Protein AF-A0AB74TWY4-F1 (afdb_monomer_lite)

Secondary structure (DSSP, 8-state):
-----EETTEE-SEEEETTEEEEEPPPEEEEEEEEEEEE-SS-EEETT--S--SEEEETTEEEEGGGEEEETTEEEE--HHHHHHHHHHH-PPTT-EEEEEEEEEE----

Structure (mmCIF, N/CA/C/O backbone):
data_AF-A0AB74TWY4-F1
#
_entry.id   AF-A0AB74TWY4-F1
#
loop_
_atom_site.group_PDB
_atom_site.id
_atom_site.type_symbol
_atom_site.label_atom_id
_atom_site.label_alt_id
_atom_site.label_comp_id
_atom_site.label_asym_id
_atom_site.label_entity_id
_atom_site.label_seq_id
_atom_site.pdbx_PDB_ins_code
_atom_site.Cartn_x
_atom_site.Cartn_y
_atom_site.Cartn_z
_atom_site.occupancy
_atom_site.B_iso_or_equiv
_atom_site.auth_seq_id
_atom_site.auth_comp_id
_atom_site.auth_asym_id
_atom_site.auth_atom_id
_atom_site.pdbx_PDB_model_num
ATOM 1 N N . MET A 1 1 ? -7.803 12.446 -28.154 1.00 32.75 1 MET A N 1
ATOM 2 C CA . MET A 1 1 ? -7.281 13.807 -27.899 1.00 32.75 1 MET A CA 1
ATOM 3 C C . MET A 1 1 ? -7.575 14.123 -26.437 1.00 32.75 1 MET A C 1
ATOM 5 O O . MET A 1 1 ? -8.730 14.353 -26.113 1.00 32.75 1 MET A O 1
ATOM 9 N N . PHE A 1 2 ? -6.591 14.004 -25.541 1.00 41.06 2 PHE A N 1
ATOM 10 C CA . PHE A 1 2 ? -6.788 14.269 -24.109 1.00 41.06 2 PHE A CA 1
ATOM 11 C C . PHE A 1 2 ? -6.431 15.727 -23.814 1.00 41.06 2 PHE A C 1
ATOM 13 O O . PHE A 1 2 ? -5.404 16.219 -24.276 1.00 41.06 2 PHE A O 1
ATOM 20 N N . LYS A 1 3 ? -7.314 16.435 -23.104 1.00 46.47 3 LYS A N 1
ATOM 21 C CA . LYS A 1 3 ? -7.140 17.847 -22.760 1.00 46.47 3 LYS A CA 1
ATOM 22 C C . LYS A 1 3 ? -6.382 17.914 -21.434 1.00 46.47 3 LYS A C 1
ATOM 24 O O . LYS A 1 3 ? -6.934 17.537 -20.405 1.00 46.47 3 LYS A O 1
ATOM 29 N N . LEU A 1 4 ? -5.123 18.348 -21.474 1.00 49.72 4 LEU A N 1
ATOM 30 C CA . LEU A 1 4 ? -4.342 18.670 -20.279 1.00 49.72 4 LEU A CA 1
ATOM 31 C C . LEU A 1 4 ? -5.062 19.816 -19.549 1.00 49.72 4 LEU A C 1
ATOM 33 O O . LEU A 1 4 ? -5.255 20.887 -20.128 1.00 49.72 4 LEU A O 1
ATOM 37 N N . ILE A 1 5 ? -5.528 19.578 -18.322 1.00 58.94 5 ILE A N 1
ATOM 38 C CA . ILE A 1 5 ? -6.105 20.626 -17.473 1.00 58.94 5 ILE A CA 1
ATOM 39 C C . ILE A 1 5 ? -5.009 21.059 -16.505 1.00 58.94 5 ILE A C 1
ATOM 41 O O . ILE A 1 5 ? -4.720 20.377 -15.523 1.00 58.94 5 ILE A O 1
ATOM 45 N N . GLU A 1 6 ? -4.375 22.185 -16.814 1.00 51.41 6 GLU A N 1
ATOM 46 C CA . GLU A 1 6 ? -3.383 22.815 -15.948 1.00 51.41 6 GLU A CA 1
ATOM 47 C C . GLU A 1 6 ? -4.064 23.816 -15.007 1.00 51.41 6 GLU A C 1
ATOM 49 O O . GLU A 1 6 ? -4.913 24.605 -15.423 1.00 51.41 6 GLU A O 1
ATOM 54 N N . SER A 1 7 ? -3.659 23.820 -13.738 1.00 49.72 7 SER A N 1
ATOM 55 C CA . SER A 1 7 ? -3.957 24.902 -12.796 1.00 49.72 7 SER A CA 1
ATOM 56 C C . SER A 1 7 ? -2.651 25.339 -12.147 1.00 49.72 7 SER A C 1
ATOM 58 O O . SER A 1 7 ? -1.913 24.510 -11.618 1.00 49.72 7 SER A O 1
ATOM 60 N N . ASN A 1 8 ? -2.315 26.629 -12.226 1.00 55.50 8 ASN A N 1
ATOM 61 C CA . ASN A 1 8 ? -1.067 27.185 -11.683 1.00 55.50 8 ASN A CA 1
ATOM 62 C C . ASN A 1 8 ? 0.210 26.430 -12.122 1.00 55.50 8 ASN A C 1
ATOM 64 O O . ASN A 1 8 ? 1.106 26.199 -11.310 1.00 55.50 8 ASN A O 1
ATOM 68 N N . ARG A 1 9 ? 0.296 26.038 -13.406 1.00 53.16 9 ARG A N 1
ATOM 69 C CA . ARG A 1 9 ? 1.410 25.253 -13.990 1.00 53.16 9 ARG A CA 1
ATOM 70 C C . ARG A 1 9 ? 1.646 23.891 -13.321 1.00 53.16 9 ARG A C 1
ATOM 72 O O . ARG A 1 9 ? 2.751 23.357 -13.372 1.00 53.16 9 ARG A O 1
ATOM 79 N N . ARG A 1 10 ? 0.625 23.341 -12.665 1.00 52.59 10 ARG A N 1
ATOM 80 C CA . ARG A 1 10 ? 0.633 21.978 -12.136 1.00 52.59 10 ARG A CA 1
ATOM 81 C C . ARG A 1 10 ? -0.448 21.167 -12.826 1.00 52.59 10 ARG A C 1
ATOM 83 O O . ARG A 1 10 ? -1.563 21.648 -13.041 1.00 52.59 10 ARG A O 1
ATOM 90 N N . GLU A 1 11 ? -0.091 19.936 -13.161 1.00 56.66 11 GLU A N 1
ATOM 91 C CA . GLU A 1 11 ? -1.044 18.936 -13.612 1.00 56.66 11 GLU A CA 1
ATOM 92 C C . GLU A 1 11 ? -2.034 18.656 -12.474 1.00 56.66 11 GLU A C 1
ATOM 94 O O . GLU A 1 11 ? -1.647 18.475 -11.316 1.00 56.66 11 GLU A O 1
ATOM 99 N N . VAL A 1 12 ? -3.327 18.703 -12.783 1.00 60.41 12 VAL A N 1
ATOM 100 C CA . VAL A 1 12 ? -4.390 18.527 -11.793 1.00 60.41 12 VAL A CA 1
ATOM 101 C C . VAL A 1 12 ? -4.822 17.066 -11.825 1.00 60.41 12 VAL A C 1
ATOM 103 O O . VAL A 1 12 ? -5.284 16.615 -12.858 1.00 60.41 12 VAL A O 1
ATOM 106 N N . ALA A 1 13 ? -4.723 16.318 -10.719 1.00 62.78 13 ALA A N 1
ATOM 107 C CA . ALA A 1 13 ? -5.165 14.911 -10.677 1.00 62.78 13 ALA A CA 1
ATOM 108 C C . ALA A 1 13 ? -6.694 14.736 -10.641 1.00 62.78 13 ALA A C 1
ATOM 110 O O . ALA A 1 13 ? -7.221 13.694 -11.041 1.00 62.78 13 ALA A O 1
ATOM 111 N N . ARG A 1 14 ? -7.424 15.716 -10.092 1.00 68.88 14 ARG A N 1
ATOM 112 C CA . ARG A 1 14 ? -8.880 15.666 -9.873 1.00 68.88 14 ARG A CA 1
ATOM 113 C C . ARG A 1 14 ? -9.479 17.059 -10.022 1.00 68.88 14 ARG A C 1
ATOM 115 O O . ARG A 1 14 ?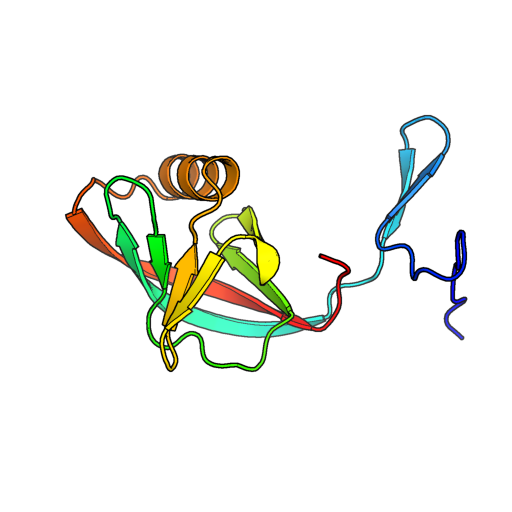 -8.982 18.000 -9.411 1.00 68.88 14 ARG A O 1
ATOM 122 N N . VAL A 1 15 ? -10.573 17.172 -10.769 1.00 68.56 15 VAL A N 1
ATOM 123 C CA . VAL A 1 15 ? -11.332 18.417 -10.931 1.00 68.56 15 VAL A CA 1
ATOM 124 C C . VAL A 1 15 ? -12.721 18.232 -10.333 1.00 68.56 15 VAL A C 1
ATOM 126 O O . VAL A 1 15 ? -13.466 17.323 -10.711 1.00 68.56 15 VAL A O 1
ATOM 129 N N . TRP A 1 16 ? -13.060 19.120 -9.404 1.00 72.81 16 TRP A N 1
ATOM 130 C CA . TRP A 1 16 ? -14.346 19.164 -8.720 1.00 72.81 16 TRP A CA 1
ATOM 131 C C . TRP A 1 16 ? -15.144 20.381 -9.192 1.00 72.81 16 TRP A C 1
ATOM 133 O O . TRP A 1 16 ? -14.575 21.446 -9.419 1.00 72.81 16 TRP A O 1
ATOM 143 N N . ASN A 1 17 ? -16.458 20.227 -9.320 1.00 74.06 17 ASN A N 1
ATOM 144 C CA . ASN A 1 17 ? -17.402 21.307 -9.588 1.00 74.06 17 ASN A CA 1
ATOM 145 C C . ASN A 1 17 ? -18.618 21.118 -8.680 1.00 74.06 17 ASN A C 1
ATOM 147 O O . ASN A 1 17 ? -19.286 20.092 -8.790 1.00 74.06 17 ASN A O 1
ATOM 151 N N . ASN A 1 18 ? -18.882 22.077 -7.786 1.00 78.75 18 ASN A N 1
ATOM 152 C CA . ASN A 1 18 ? -19.979 22.014 -6.812 1.00 78.75 18 ASN A CA 1
ATOM 153 C C . ASN A 1 18 ? -20.040 20.649 -6.102 1.00 78.75 18 ASN A C 1
ATOM 155 O O . ASN A 1 18 ? -21.037 19.940 -6.191 1.00 78.75 18 ASN A O 1
ATOM 159 N N . GLU A 1 19 ? -18.917 20.243 -5.495 1.00 74.81 19 GLU A N 1
ATOM 160 C CA . GLU A 1 19 ? -18.738 18.960 -4.785 1.00 74.81 19 GLU A CA 1
ATOM 161 C C . GLU A 1 19 ? -18.845 17.691 -5.653 1.00 74.81 19 GLU A C 1
ATOM 163 O O . GLU A 1 19 ? -18.574 16.584 -5.187 1.00 74.81 19 GLU A O 1
ATOM 168 N N . ARG A 1 20 ? -19.135 17.823 -6.950 1.00 65.06 20 ARG A N 1
ATOM 169 C CA . ARG A 1 20 ? -19.142 16.716 -7.903 1.00 65.06 20 ARG A CA 1
ATOM 170 C C . ARG A 1 20 ? -17.775 16.567 -8.561 1.00 65.06 20 ARG A C 1
ATOM 172 O O . ARG A 1 20 ? -17.254 17.506 -9.160 1.00 65.06 20 ARG A O 1
ATOM 179 N N . LEU A 1 21 ? -17.209 15.363 -8.509 1.00 71.62 21 LEU A N 1
ATOM 180 C CA . LEU A 1 21 ? -16.027 15.013 -9.296 1.00 71.62 21 LEU A CA 1
ATOM 181 C C . LEU A 1 21 ? -16.424 14.956 -10.778 1.00 71.62 21 LEU A C 1
ATOM 183 O O . LEU A 1 21 ? -17.202 14.090 -11.175 1.00 71.62 21 LEU A O 1
ATOM 187 N N . ILE A 1 22 ? -15.913 15.886 -11.584 1.00 77.69 22 ILE A N 1
ATOM 188 C CA . ILE A 1 22 ? -16.246 15.989 -13.016 1.00 77.69 22 ILE A CA 1
ATOM 189 C C . ILE A 1 22 ? -15.140 15.463 -13.922 1.00 77.69 22 ILE A C 1
ATOM 191 O O . ILE A 1 22 ? -15.386 15.161 -15.086 1.00 77.69 22 ILE A O 1
ATOM 195 N N . TRP A 1 23 ? -13.927 15.340 -13.392 1.00 66.75 23 TRP A N 1
ATOM 196 C CA . TRP A 1 23 ? -12.815 14.742 -14.104 1.00 66.75 23 TRP A CA 1
ATOM 197 C C . TRP A 1 23 ? -11.780 14.220 -13.109 1.00 66.75 23 TRP A C 1
ATOM 199 O O . TRP A 1 23 ? -11.530 14.823 -12.062 1.00 66.75 23 TRP A O 1
ATOM 209 N N . ARG A 1 24 ? -11.168 13.089 -13.441 1.00 67.56 24 ARG A N 1
ATOM 210 C CA . ARG A 1 24 ? -10.038 12.508 -12.722 1.00 67.56 24 ARG A CA 1
ATOM 211 C C . ARG A 1 24 ? -9.054 12.020 -13.771 1.00 67.56 24 ARG A C 1
ATOM 213 O O . ARG A 1 24 ? -9.480 11.443 -14.768 1.00 67.56 24 ARG A O 1
ATOM 220 N N . GLN A 1 25 ? -7.769 12.222 -13.520 1.00 68.38 25 GLN A N 1
ATOM 221 C CA . GLN A 1 25 ? -6.734 11.592 -14.321 1.00 68.38 25 GLN A CA 1
ATOM 222 C C . GLN A 1 25 ? -6.916 10.074 -14.251 1.00 68.38 25 GLN A C 1
ATOM 224 O O . GLN A 1 25 ? -6.947 9.495 -13.162 1.00 68.38 25 GLN A O 1
ATOM 229 N N . GLU A 1 26 ? -7.090 9.438 -15.405 1.00 70.31 26 GLU A N 1
ATOM 230 C CA . GLU A 1 26 ? -7.203 7.986 -15.461 1.00 70.31 26 GLU A CA 1
ATOM 231 C C . GLU A 1 26 ? -5.892 7.362 -14.979 1.00 70.31 26 GLU A C 1
ATOM 233 O O . GLU A 1 26 ? -4.808 7.731 -15.430 1.00 70.31 26 GLU A O 1
ATOM 238 N N . LYS A 1 27 ? -6.004 6.436 -14.023 1.00 84.44 27 LYS A N 1
ATOM 239 C CA . LYS A 1 27 ? -4.889 5.596 -13.594 1.00 84.44 27 LYS A CA 1
ATOM 240 C C . LYS A 1 27 ? -4.896 4.333 -14.445 1.00 84.44 27 LYS A C 1
ATOM 242 O O . LYS A 1 27 ? -5.914 3.645 -14.529 1.00 84.44 27 LYS A O 1
ATOM 247 N N . GLU A 1 28 ? -3.773 4.022 -15.070 1.00 87.69 28 GLU A N 1
ATOM 248 C CA . GLU A 1 28 ? -3.638 2.834 -15.911 1.00 87.69 28 GLU A CA 1
ATOM 249 C C . GLU A 1 28 ? -3.159 1.667 -15.046 1.00 87.69 28 GLU A C 1
ATOM 251 O O . GLU A 1 28 ? -2.115 1.768 -14.404 1.00 87.69 28 GLU A O 1
ATOM 256 N N . LEU A 1 29 ? -3.909 0.562 -14.995 1.00 91.69 29 LEU A N 1
ATOM 257 C CA . LEU A 1 29 ? -3.469 -0.633 -14.272 1.00 91.69 29 LEU A CA 1
ATOM 258 C C . LEU A 1 29 ? -2.283 -1.260 -15.014 1.00 91.69 29 LEU A C 1
ATOM 260 O O . LEU A 1 29 ? -2.455 -1.822 -16.089 1.00 91.69 29 LEU A O 1
ATOM 264 N N . ILE A 1 30 ? -1.102 -1.214 -14.403 1.00 93.75 30 ILE A N 1
ATOM 265 C CA . ILE A 1 30 ? 0.111 -1.848 -14.930 1.00 93.75 30 ILE A CA 1
ATOM 266 C C . ILE A 1 30 ? 0.063 -3.346 -14.642 1.00 93.75 30 ILE A C 1
ATOM 268 O O . ILE A 1 30 ? 0.311 -4.177 -15.512 1.00 93.75 30 ILE A O 1
ATOM 272 N N . ARG A 1 31 ? -0.212 -3.700 -13.381 1.00 93.88 31 ARG A N 1
ATOM 273 C CA . ARG A 1 31 ? -0.113 -5.079 -12.898 1.00 93.88 31 ARG A CA 1
ATOM 274 C C . ARG A 1 31 ? -0.956 -5.293 -11.649 1.00 93.88 31 ARG A C 1
ATOM 276 O O . ARG A 1 31 ? -1.131 -4.384 -10.844 1.00 93.88 31 ARG A O 1
ATOM 283 N N . SER A 1 32 ? -1.431 -6.519 -11.468 1.00 96.19 32 SER A N 1
ATOM 284 C CA . SER A 1 32 ? -1.990 -7.010 -10.209 1.00 96.19 32 SER A CA 1
ATOM 285 C C . SER A 1 32 ? -1.223 -8.259 -9.795 1.00 96.19 32 SER A C 1
ATOM 287 O O . SER A 1 32 ? -1.066 -9.173 -10.603 1.00 96.19 32 SER A O 1
ATOM 289 N N . GLU A 1 33 ? -0.731 -8.310 -8.562 1.00 96.00 33 GLU A N 1
ATOM 290 C CA . GLU A 1 33 ? 0.033 -9.456 -8.060 1.00 96.00 33 GLU A CA 1
ATOM 291 C C . GLU A 1 33 ? -0.150 -9.659 -6.551 1.00 96.00 33 GLU A C 1
ATOM 293 O O . GLU A 1 33 ? -0.464 -8.716 -5.825 1.00 96.00 33 GLU A O 1
ATOM 298 N N . ARG A 1 34 ? 0.027 -10.898 -6.071 1.00 97.25 34 ARG A N 1
ATOM 299 C CA . ARG A 1 34 ? 0.059 -11.187 -4.629 1.00 97.25 34 ARG A CA 1
ATOM 300 C C . ARG A 1 34 ? 1.437 -10.856 -4.080 1.00 97.25 34 ARG A C 1
ATOM 302 O O . ARG A 1 34 ? 2.397 -11.538 -4.427 1.00 97.25 34 ARG A O 1
ATOM 309 N N . LEU A 1 35 ? 1.510 -9.870 -3.192 1.00 97.19 35 LEU A N 1
ATOM 310 C CA . LEU A 1 35 ? 2.734 -9.502 -2.482 1.00 97.19 35 LEU A CA 1
ATOM 311 C C . LEU A 1 35 ? 2.594 -9.780 -0.995 1.0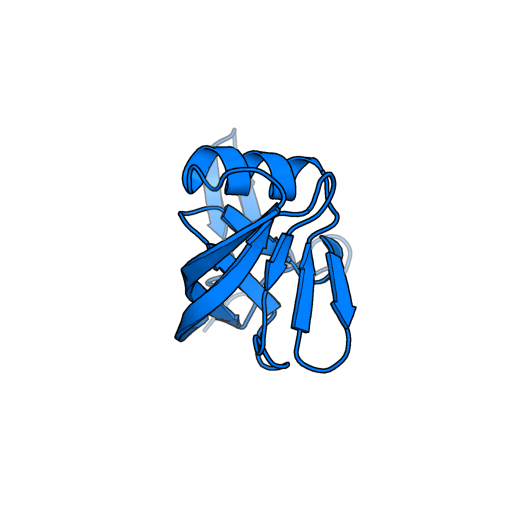0 97.19 35 LEU A C 1
ATOM 313 O O . LEU A 1 35 ? 1.494 -9.753 -0.444 1.00 97.19 35 LEU A O 1
ATOM 317 N N . GLU A 1 36 ? 3.725 -10.040 -0.355 1.00 97.44 36 GLU A N 1
ATOM 318 C CA . GLU A 1 36 ? 3.803 -10.175 1.090 1.00 97.44 36 GLU A CA 1
ATOM 319 C C . GLU A 1 36 ? 3.793 -8.791 1.742 1.00 97.44 36 GLU A C 1
ATOM 321 O O . GLU A 1 36 ? 4.533 -7.888 1.344 1.00 97.44 36 GLU A O 1
ATOM 326 N N . LEU A 1 37 ? 2.930 -8.626 2.739 1.00 97.25 37 LEU A N 1
ATOM 327 C CA . LEU A 1 37 ? 2.844 -7.436 3.570 1.00 97.25 37 LEU A CA 1
ATOM 328 C C . LEU A 1 37 ? 3.206 -7.813 5.000 1.00 97.25 37 LEU A C 1
ATOM 330 O O . LEU A 1 37 ? 2.678 -8.793 5.525 1.00 97.25 37 LEU A O 1
ATOM 334 N N . PHE A 1 38 ? 4.031 -6.998 5.651 1.00 96.75 38 PHE A N 1
ATOM 335 C CA . PHE A 1 38 ? 4.301 -7.083 7.083 1.00 96.75 38 PHE A CA 1
ATOM 336 C C . PHE A 1 38 ? 3.686 -5.899 7.820 1.00 96.75 38 PHE A C 1
ATOM 338 O O . PHE A 1 38 ? 3.969 -4.741 7.508 1.00 96.75 38 PHE A O 1
ATOM 345 N N . ASN A 1 39 ? 2.835 -6.197 8.802 1.00 94.81 39 ASN A N 1
ATOM 346 C CA . ASN A 1 39 ? 2.233 -5.192 9.669 1.00 94.81 39 ASN A CA 1
ATOM 347 C C . ASN A 1 39 ? 3.158 -4.874 10.844 1.00 94.81 39 ASN A C 1
ATOM 349 O O . ASN A 1 39 ? 3.243 -5.638 11.805 1.00 94.81 39 ASN A O 1
ATOM 353 N N . GLU A 1 40 ? 3.802 -3.717 10.794 1.00 92.25 40 GLU A N 1
ATOM 354 C CA . GLU A 1 40 ? 4.569 -3.159 11.904 1.00 92.25 40 GLU A CA 1
ATOM 355 C C . GLU A 1 40 ? 3.680 -2.254 12.768 1.00 92.25 40 GLU A C 1
ATOM 357 O O . GLU A 1 40 ? 2.549 -1.919 12.419 1.00 92.25 40 GLU A O 1
ATOM 362 N N . VAL A 1 41 ? 4.182 -1.776 13.910 1.00 89.00 41 VAL A N 1
ATOM 363 C CA . VAL A 1 41 ? 3.390 -0.905 14.802 1.00 89.00 41 VAL A CA 1
ATOM 364 C C . VAL A 1 41 ? 2.870 0.335 14.071 1.00 89.00 41 VAL A C 1
ATOM 366 O O . VAL A 1 41 ? 1.681 0.642 14.145 1.00 89.00 41 VAL A O 1
ATOM 369 N N . ARG A 1 42 ? 3.748 1.028 13.337 1.00 93.06 42 ARG A N 1
ATOM 370 C CA . ARG A 1 42 ? 3.474 2.346 12.733 1.00 93.06 42 ARG A CA 1
ATOM 371 C C . ARG A 1 42 ? 3.565 2.358 11.207 1.00 93.06 42 ARG A C 1
ATOM 373 O O . ARG A 1 42 ? 3.453 3.419 10.603 1.00 93.06 42 ARG A O 1
ATOM 380 N N . SER A 1 43 ? 3.761 1.196 10.603 1.00 96.00 43 SER A N 1
ATOM 381 C CA . SER A 1 43 ? 4.084 1.047 9.187 1.00 96.00 43 SER A CA 1
ATOM 382 C C . SER A 1 43 ? 3.523 -0.258 8.647 1.00 96.00 43 SER A C 1
ATOM 384 O O . SER A 1 43 ? 3.205 -1.183 9.397 1.00 96.00 43 SER A O 1
ATOM 386 N N . ILE A 1 44 ? 3.408 -0.328 7.326 1.00 96.75 44 ILE A N 1
ATOM 387 C CA . ILE A 1 44 ? 3.226 -1.587 6.608 1.00 96.75 44 ILE A CA 1
ATOM 388 C C . ILE A 1 44 ? 4.306 -1.669 5.549 1.00 9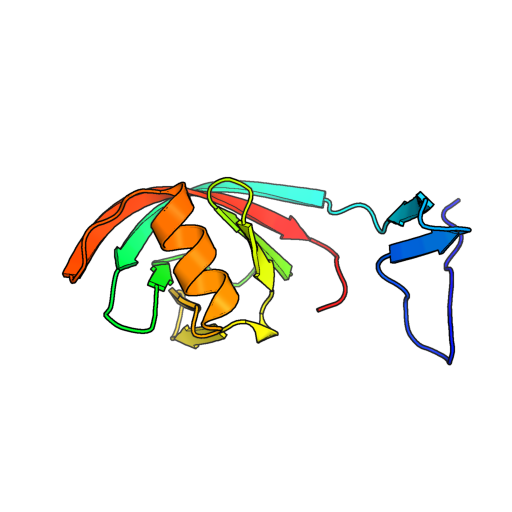6.75 44 ILE A C 1
ATOM 390 O O . ILE A 1 44 ? 4.405 -0.785 4.700 1.00 96.75 44 ILE A O 1
ATOM 394 N N . THR A 1 45 ? 5.092 -2.736 5.588 1.00 97.44 45 THR A N 1
ATOM 395 C CA . THR A 1 45 ? 6.118 -2.996 4.580 1.00 97.44 45 THR A CA 1
ATOM 396 C C . THR A 1 45 ? 5.561 -3.946 3.528 1.00 97.44 45 THR A C 1
ATOM 398 O O . THR A 1 45 ? 5.041 -5.006 3.866 1.00 97.44 45 THR A O 1
ATOM 401 N N . ILE A 1 46 ? 5.639 -3.545 2.259 1.00 97.44 46 ILE A N 1
ATOM 402 C CA . ILE A 1 46 ? 5.228 -4.319 1.085 1.00 97.44 46 ILE A CA 1
ATOM 403 C C . ILE A 1 46 ? 6.497 -4.845 0.416 1.00 97.44 46 ILE A C 1
ATOM 405 O O . ILE A 1 46 ? 7.299 -4.056 -0.098 1.00 97.44 46 ILE A O 1
ATOM 409 N N . PHE A 1 47 ? 6.679 -6.163 0.416 1.00 97.88 47 PHE A N 1
ATOM 410 C CA . PHE A 1 47 ? 7.881 -6.794 -0.122 1.00 97.88 47 PHE A CA 1
ATOM 411 C C . PHE A 1 47 ? 7.824 -6.959 -1.637 1.00 97.88 47 PHE A C 1
ATOM 413 O O . PHE A 1 47 ? 6.779 -7.273 -2.209 1.00 97.88 47 PHE A O 1
ATOM 420 N N . ASN A 1 48 ? 8.980 -6.793 -2.281 1.00 96.62 48 ASN A N 1
ATOM 421 C CA . ASN A 1 48 ? 9.200 -7.004 -3.711 1.00 96.62 48 ASN A CA 1
ATOM 422 C C . ASN A 1 48 ? 8.235 -6.230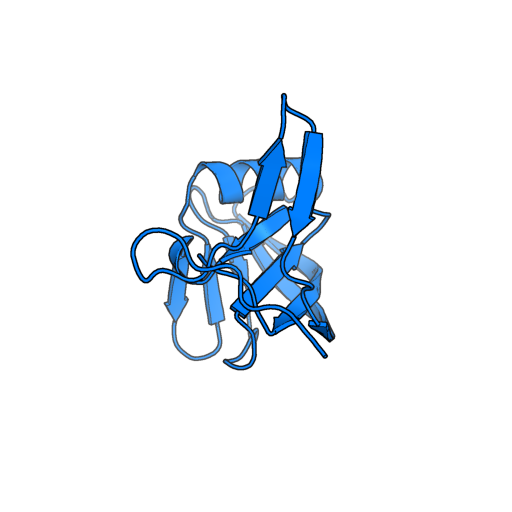 -4.625 1.00 96.62 48 ASN A C 1
ATOM 424 O O . ASN A 1 48 ? 7.956 -6.645 -5.751 1.00 96.62 48 ASN A O 1
ATOM 428 N N . VAL A 1 49 ? 7.757 -5.068 -4.177 1.00 95.44 49 VAL A N 1
ATOM 429 C CA . VAL A 1 49 ? 6.848 -4.224 -4.961 1.00 95.44 49 VAL A CA 1
ATOM 430 C C . VAL A 1 49 ? 7.526 -3.588 -6.178 1.00 95.44 49 VAL A C 1
ATOM 432 O O . VAL A 1 49 ? 6.845 -3.162 -7.104 1.00 95.44 49 VAL A O 1
ATOM 435 N N . GLY A 1 50 ? 8.856 -3.557 -6.237 1.00 94.38 50 GLY A N 1
ATOM 436 C CA . GLY A 1 50 ? 9.587 -3.035 -7.390 1.00 94.38 50 GLY A CA 1
ATOM 437 C C . GLY A 1 50 ? 9.446 -1.518 -7.556 1.00 94.38 50 GLY A C 1
ATOM 438 O O . GLY A 1 50 ? 9.133 -0.790 -6.611 1.00 94.38 50 GLY A O 1
ATOM 439 N N . TYR A 1 51 ? 9.728 -1.031 -8.766 1.00 91.25 51 TYR A N 1
ATOM 440 C CA . TYR A 1 51 ? 9.886 0.405 -9.059 1.00 91.25 51 TYR A CA 1
ATOM 441 C C . TYR A 1 51 ? 8.840 0.956 -10.037 1.00 91.25 51 TYR A C 1
ATOM 443 O O . TYR A 1 51 ? 8.693 2.171 -10.171 1.00 91.25 51 TYR A O 1
ATOM 451 N N . ASP A 1 52 ? 8.148 0.063 -10.736 1.00 90.62 52 ASP A N 1
ATOM 452 C CA . ASP A 1 52 ? 7.275 0.306 -11.877 1.00 90.62 52 ASP A CA 1
ATOM 453 C C . ASP A 1 52 ? 5.832 0.590 -11.445 1.00 90.62 52 ASP A C 1
ATOM 455 O O . ASP A 1 52 ? 4.901 -0.135 -11.780 1.00 90.62 52 ASP A O 1
ATOM 459 N N . TRP A 1 53 ? 5.651 1.648 -10.661 1.00 93.06 53 TRP A N 1
ATOM 460 C CA . TRP A 1 53 ? 4.340 2.104 -10.203 1.00 93.06 53 TRP A CA 1
ATOM 461 C C . TRP A 1 53 ? 4.407 3.560 -9.745 1.00 93.06 53 TRP A C 1
ATOM 463 O O . TRP A 1 53 ? 5.452 4.014 -9.276 1.00 93.06 53 TRP A O 1
ATOM 473 N N . ASP A 1 54 ? 3.288 4.271 -9.843 1.00 91.19 54 ASP A N 1
ATOM 474 C CA . ASP A 1 54 ? 3.088 5.606 -9.260 1.00 91.19 54 ASP A CA 1
ATOM 475 C C . ASP A 1 54 ? 2.087 5.556 -8.101 1.00 91.19 54 ASP A C 1
ATOM 477 O O . ASP A 1 54 ? 2.278 6.224 -7.082 1.00 91.19 54 ASP A O 1
ATOM 481 N N . ILE A 1 55 ? 1.088 4.674 -8.222 1.00 94.25 55 ILE A N 1
ATOM 482 C CA . ILE A 1 55 ? 0.094 4.372 -7.191 1.00 94.25 55 ILE A CA 1
ATOM 483 C C . ILE A 1 55 ? 0.059 2.861 -6.942 1.00 94.25 55 ILE A C 1
ATOM 485 O O . ILE A 1 55 ? 0.031 2.066 -7.886 1.00 94.25 55 ILE A O 1
ATOM 489 N N . LEU A 1 56 ? -0.002 2.472 -5.671 1.00 95.62 56 LEU A N 1
ATOM 490 C CA . LEU A 1 56 ? -0.398 1.131 -5.240 1.00 95.62 56 LEU A CA 1
ATOM 491 C C . LEU A 1 56 ? -1.823 1.163 -4.695 1.00 95.62 56 LEU A C 1
ATOM 493 O O . LEU A 1 56 ? -2.223 2.137 -4.067 1.00 95.62 56 LEU A O 1
ATOM 497 N N . GLU A 1 57 ? -2.579 0.091 -4.887 1.00 95.38 57 GLU A N 1
ATOM 498 C CA . GLU A 1 57 ? -3.887 -0.104 -4.263 1.00 95.38 57 GLU A CA 1
ATOM 499 C C . GLU A 1 57 ? -3.917 -1.449 -3.539 1.00 95.38 57 GLU A C 1
ATOM 501 O O . GLU A 1 57 ? -3.579 -2.485 -4.123 1.00 95.38 57 GLU A O 1
ATOM 506 N N . ILE A 1 58 ? -4.315 -1.415 -2.266 1.00 95.81 58 ILE A N 1
ATOM 507 C CA . ILE A 1 58 ? -4.503 -2.589 -1.405 1.00 95.81 58 ILE A CA 1
ATOM 508 C C . ILE A 1 58 ? -5.875 -2.455 -0.747 1.00 95.81 58 ILE A C 1
ATOM 510 O O . ILE A 1 58 ? -6.070 -1.527 0.036 1.00 95.81 58 ILE A O 1
ATOM 514 N N . ASN A 1 59 ? -6.813 -3.358 -1.059 1.00 91.88 59 ASN A N 1
ATOM 515 C CA . ASN A 1 59 ? -8.204 -3.309 -0.575 1.00 91.88 59 ASN A CA 1
ATOM 516 C C . ASN A 1 59 ? -8.785 -1.880 -0.617 1.00 91.88 59 ASN A C 1
ATOM 518 O O . ASN A 1 59 ? -9.122 -1.306 0.417 1.00 91.88 59 ASN A O 1
ATOM 522 N N . ASP A 1 60 ? -8.803 -1.287 -1.816 1.00 89.62 60 ASP A N 1
ATOM 523 C CA . ASP A 1 60 ? -9.301 0.069 -2.110 1.00 89.62 60 ASP A CA 1
ATOM 524 C C . ASP A 1 60 ? -8.537 1.235 -1.451 1.00 89.62 60 ASP A C 1
ATOM 526 O O . ASP A 1 60 ? -8.892 2.404 -1.626 1.00 89.62 60 ASP A O 1
ATOM 530 N N . VAL A 1 61 ? -7.436 0.961 -0.746 1.00 94.88 61 VAL A N 1
ATOM 531 C CA . VAL A 1 61 ? -6.551 2.000 -0.214 1.00 94.88 61 VAL A CA 1
ATOM 532 C C . VAL A 1 61 ? -5.475 2.339 -1.237 1.00 94.88 61 VAL A C 1
ATOM 534 O O . VAL A 1 61 ? -4.541 1.570 -1.449 1.00 94.88 61 VAL A O 1
ATOM 537 N N . GLU A 1 62 ? -5.587 3.521 -1.844 1.00 94.25 62 GLU A N 1
ATOM 538 C CA . GLU A 1 62 ? -4.547 4.081 -2.716 1.00 94.25 62 GLU A CA 1
ATOM 539 C C . GLU A 1 62 ? -3.358 4.598 -1.898 1.00 94.25 62 GLU A C 1
ATOM 541 O O . GLU A 1 62 ? -3.546 5.336 -0.929 1.00 94.25 62 GLU A O 1
ATOM 546 N N . ILE A 1 63 ? -2.142 4.269 -2.318 1.00 95.31 63 ILE A N 1
ATOM 547 C CA . ILE A 1 63 ? -0.876 4.637 -1.683 1.00 95.31 63 ILE A CA 1
ATOM 548 C C . ILE A 1 63 ? 0.018 5.250 -2.756 1.00 95.31 63 ILE A C 1
ATOM 550 O O . ILE A 1 63 ? 0.292 4.624 -3.781 1.00 95.31 63 ILE A O 1
ATOM 554 N N . TYR A 1 64 ? 0.491 6.462 -2.504 1.00 94.00 64 TYR A N 1
ATOM 555 C CA . TYR A 1 64 ? 1.397 7.186 -3.388 1.00 94.00 64 TYR A CA 1
ATOM 556 C C . TYR A 1 64 ? 2.833 7.044 -2.879 1.00 94.00 64 TYR A C 1
ATOM 558 O O . TYR A 1 64 ? 3.069 6.752 -1.706 1.00 94.00 64 TYR A O 1
ATOM 566 N N . LYS A 1 65 ? 3.829 7.305 -3.732 1.00 92.25 65 LYS A N 1
ATOM 567 C CA . LYS A 1 65 ? 5.245 7.265 -3.308 1.00 92.25 65 LYS A CA 1
ATOM 568 C C . LYS A 1 65 ? 5.546 8.171 -2.109 1.00 92.25 65 LYS A C 1
ATOM 570 O O . LYS A 1 65 ? 6.415 7.834 -1.312 1.00 92.25 65 LYS A O 1
ATOM 575 N N . VAL A 1 66 ? 4.823 9.285 -1.973 1.00 93.19 66 VAL A N 1
ATOM 576 C CA . VAL A 1 66 ? 4.946 10.237 -0.855 1.00 93.19 66 VAL A CA 1
ATOM 577 C C . VAL A 1 66 ? 4.396 9.703 0.472 1.00 93.19 66 VAL A C 1
ATOM 579 O O . VAL A 1 66 ? 4.747 10.220 1.527 1.00 93.19 66 VAL A O 1
ATOM 582 N N . ASP A 1 67 ? 3.574 8.650 0.445 1.00 96.31 67 ASP A N 1
ATOM 583 C CA . ASP A 1 67 ? 2.959 8.057 1.640 1.00 96.31 67 ASP A CA 1
ATOM 584 C C . ASP A 1 67 ? 3.894 7.100 2.396 1.00 96.31 67 ASP A C 1
ATOM 586 O O . ASP A 1 67 ? 3.493 6.448 3.366 1.00 96.31 67 ASP A O 1
ATOM 590 N N . GLY A 1 68 ? 5.138 6.973 1.951 1.00 96.44 68 GLY A N 1
ATOM 591 C CA . GLY A 1 68 ? 6.064 6.009 2.507 1.00 96.44 68 GLY A CA 1
ATOM 592 C C . GLY A 1 68 ? 7.502 6.237 2.091 1.00 96.44 68 GLY A C 1
ATOM 593 O O . GLY A 1 68 ? 7.890 7.277 1.558 1.00 96.44 68 GLY A O 1
ATOM 594 N N . LYS A 1 69 ? 8.312 5.220 2.355 1.00 96.69 69 LYS A N 1
ATOM 595 C CA . LYS A 1 69 ? 9.732 5.196 2.054 1.00 96.69 69 LYS A CA 1
ATOM 596 C C . LYS A 1 69 ? 10.079 3.912 1.322 1.00 96.69 69 LYS A C 1
ATOM 598 O O . LYS A 1 69 ? 9.759 2.810 1.760 1.00 96.69 69 LYS A O 1
ATOM 603 N N . ARG A 1 70 ? 10.806 4.061 0.219 1.00 95.12 70 ARG A N 1
ATOM 604 C CA . ARG A 1 70 ? 11.384 2.930 -0.505 1.00 95.12 70 ARG A CA 1
ATOM 605 C C . ARG A 1 70 ? 12.586 2.365 0.246 1.00 95.12 70 ARG A C 1
ATOM 607 O O . ARG A 1 70 ? 13.449 3.125 0.692 1.00 95.12 70 ARG A O 1
ATOM 614 N N . ILE A 1 71 ? 12.669 1.041 0.311 1.00 93.25 71 ILE A N 1
ATOM 615 C CA . ILE A 1 71 ? 13.794 0.299 0.882 1.00 93.25 71 ILE A CA 1
ATOM 616 C C . ILE A 1 71 ? 14.163 -0.791 -0.128 1.00 93.25 71 ILE A C 1
ATOM 618 O O . ILE A 1 71 ? 13.505 -1.816 -0.216 1.00 93.25 71 ILE A O 1
ATOM 622 N N . SER A 1 72 ? 15.201 -0.565 -0.940 1.00 94.38 72 SER A N 1
ATOM 623 C CA . SER A 1 72 ? 15.552 -1.472 -2.048 1.00 94.38 72 SER A CA 1
ATOM 624 C C . SER A 1 72 ? 14.370 -1.700 -3.016 1.00 94.38 72 SER A C 1
ATOM 626 O O . SER A 1 72 ? 13.929 -0.736 -3.650 1.00 94.38 72 SER A O 1
ATOM 628 N N . ARG A 1 73 ? 13.888 -2.944 -3.161 1.00 96.12 73 ARG A N 1
ATOM 629 C CA . ARG A 1 73 ? 12.713 -3.343 -3.956 1.00 96.12 73 ARG A CA 1
ATOM 630 C C . ARG A 1 73 ? 11.405 -3.328 -3.158 1.00 96.12 73 ARG A C 1
ATOM 632 O O . ARG A 1 73 ? 10.353 -3.592 -3.738 1.00 96.12 73 ARG A O 1
ATOM 639 N N . ASP A 1 74 ? 11.473 -2.997 -1.876 1.00 97.75 74 ASP A N 1
ATOM 640 C CA . ASP A 1 74 ? 10.339 -2.945 -0.963 1.00 97.75 74 ASP A CA 1
ATOM 641 C C . ASP A 1 74 ? 9.868 -1.501 -0.775 1.00 97.75 74 ASP A C 1
ATOM 643 O O . ASP A 1 74 ? 10.585 -0.524 -1.047 1.00 97.75 74 ASP A O 1
ATOM 647 N N . PHE A 1 75 ? 8.653 -1.356 -0.260 1.00 97.94 75 PHE A N 1
ATOM 648 C CA . PHE A 1 75 ? 8.098 -0.060 0.100 1.00 97.94 75 PHE A CA 1
ATOM 649 C C . PHE A 1 75 ? 7.437 -0.126 1.469 1.00 97.94 75 PHE A C 1
ATOM 651 O O . PHE A 1 75 ? 6.536 -0.930 1.694 1.00 97.94 75 PHE A O 1
ATOM 658 N N . SER A 1 76 ? 7.883 0.734 2.379 1.00 97.88 76 SER A N 1
ATOM 659 C CA . SER A 1 76 ? 7.296 0.874 3.705 1.00 97.88 76 SER A CA 1
ATOM 660 C C . SER A 1 76 ? 6.350 2.066 3.711 1.00 97.88 76 SER A C 1
ATOM 662 O O . SER A 1 76 ? 6.779 3.209 3.554 1.00 97.88 76 SER A O 1
ATOM 664 N N . VAL A 1 77 ? 5.055 1.806 3.862 1.00 97.81 77 VAL A N 1
ATOM 665 C CA . VAL A 1 77 ? 4.025 2.833 4.029 1.00 97.81 77 VAL A CA 1
ATOM 666 C C . VAL A 1 77 ? 4.147 3.392 5.442 1.00 97.81 77 VAL A C 1
ATOM 668 O O . VAL A 1 77 ? 4.017 2.643 6.410 1.00 97.81 77 VAL A O 1
ATOM 671 N N . THR A 1 78 ? 4.389 4.696 5.566 1.00 97.38 78 THR A N 1
ATOM 672 C CA . THR A 1 78 ? 4.602 5.378 6.857 1.00 97.38 78 THR A CA 1
ATOM 673 C C . THR A 1 78 ? 3.591 6.491 7.120 1.00 97.38 78 THR A C 1
ATOM 675 O O . THR A 1 78 ? 3.526 7.009 8.234 1.00 97.38 78 THR A O 1
ATOM 678 N N . ASN A 1 79 ? 2.776 6.863 6.128 1.00 97.81 79 ASN A N 1
ATOM 679 C CA . ASN A 1 79 ? 1.644 7.761 6.324 1.00 97.81 79 ASN A CA 1
ATOM 680 C C . ASN A 1 79 ? 0.613 7.091 7.243 1.00 97.81 79 ASN A C 1
ATOM 682 O O . ASN A 1 79 ? -0.020 6.107 6.857 1.00 97.81 79 ASN A O 1
ATOM 686 N N . SER A 1 80 ? 0.419 7.645 8.442 1.00 96.00 80 SER A N 1
ATOM 687 C CA . SER A 1 80 ? -0.438 7.057 9.478 1.00 96.00 80 SER A CA 1
ATOM 688 C C . SER A 1 80 ? -1.866 6.800 9.000 1.00 96.00 80 SER A C 1
ATOM 690 O O . SER A 1 80 ? -2.399 5.723 9.247 1.00 96.00 80 SER A O 1
ATOM 692 N N . LYS A 1 81 ? -2.457 7.726 8.233 1.00 96.50 81 LYS A N 1
ATOM 693 C CA . LYS A 1 81 ? -3.819 7.568 7.699 1.00 96.50 81 LYS A CA 1
ATOM 694 C C . LYS A 1 81 ? -3.913 6.392 6.730 1.00 96.50 81 LYS A C 1
ATOM 696 O O . LYS A 1 81 ? -4.899 5.662 6.744 1.00 96.50 81 LYS A O 1
ATOM 701 N N . LYS A 1 82 ? -2.894 6.198 5.885 1.00 96.50 82 LYS A N 1
ATOM 702 C CA . LYS A 1 82 ? -2.837 5.066 4.946 1.00 96.50 82 LYS A CA 1
ATOM 703 C C . LYS A 1 82 ? -2.614 3.755 5.685 1.00 96.50 82 LYS A C 1
ATOM 705 O O . LYS A 1 82 ? -3.305 2.785 5.408 1.00 96.50 82 LYS A O 1
ATOM 710 N N . VAL A 1 83 ? -1.696 3.745 6.648 1.00 95.88 83 VAL A N 1
ATOM 711 C CA . VAL A 1 83 ? -1.413 2.577 7.489 1.00 95.88 83 VAL A CA 1
ATOM 712 C C . VAL A 1 83 ? -2.674 2.121 8.223 1.00 95.88 83 VAL A C 1
ATOM 714 O O . VAL A 1 83 ? -3.025 0.949 8.140 1.00 95.88 83 VAL A O 1
ATOM 717 N N . GLU A 1 84 ? -3.387 3.030 8.889 1.00 94.50 84 GLU A N 1
ATOM 718 C CA . GLU A 1 84 ? -4.648 2.717 9.575 1.00 94.50 84 GLU A CA 1
ATOM 719 C C . GLU A 1 84 ? -5.723 2.221 8.605 1.00 94.50 84 GLU A C 1
ATOM 721 O O . GLU A 1 84 ? -6.355 1.200 8.869 1.00 94.50 84 GLU A O 1
ATOM 726 N N . ALA A 1 85 ? -5.891 2.886 7.457 1.00 95.25 85 ALA A N 1
ATOM 727 C CA . ALA A 1 85 ? -6.855 2.468 6.443 1.00 95.25 85 ALA A CA 1
ATOM 728 C C . ALA A 1 85 ? -6.579 1.045 5.935 1.00 95.25 85 ALA A C 1
ATOM 730 O O . ALA A 1 85 ? -7.506 0.245 5.852 1.00 95.25 85 ALA A O 1
ATOM 731 N N . ILE A 1 86 ? -5.314 0.706 5.657 1.00 94.31 86 ILE A N 1
ATOM 732 C CA . ILE A 1 86 ? -4.929 -0.646 5.236 1.00 94.31 86 ILE A CA 1
ATOM 733 C C . ILE A 1 86 ? -5.201 -1.639 6.366 1.00 94.31 86 ILE A C 1
ATOM 735 O O . ILE A 1 86 ? -5.846 -2.652 6.131 1.00 94.31 86 ILE A O 1
ATOM 739 N N . LYS A 1 87 ? -4.757 -1.365 7.604 1.00 92.56 87 LYS A N 1
ATOM 740 C CA . LYS A 1 87 ? -4.985 -2.271 8.749 1.00 92.56 87 LYS A CA 1
ATOM 741 C C . LYS A 1 87 ? -6.468 -2.581 8.939 1.00 92.56 87 LYS A C 1
ATOM 743 O O . LYS A 1 87 ? -6.822 -3.743 9.124 1.00 92.56 87 LYS A O 1
ATOM 748 N N . ASN A 1 88 ? -7.317 -1.561 8.834 1.00 90.75 88 ASN A N 1
ATOM 749 C CA . ASN A 1 88 ? -8.764 -1.704 8.951 1.00 90.75 88 ASN A CA 1
ATOM 750 C C . ASN A 1 88 ? -9.378 -2.459 7.763 1.00 90.75 88 ASN A C 1
ATOM 752 O O . ASN A 1 88 ? -10.343 -3.191 7.959 1.00 90.75 88 ASN A O 1
ATOM 756 N N . SER A 1 89 ? -8.831 -2.313 6.550 1.00 89.31 89 SER A N 1
ATOM 757 C CA . SER A 1 89 ? -9.367 -2.972 5.353 1.00 89.31 89 SER A CA 1
ATOM 758 C C . SER A 1 89 ? -8.915 -4.424 5.191 1.00 89.31 89 SER A C 1
ATOM 760 O O . SER A 1 89 ? -9.625 -5.217 4.573 1.00 89.31 89 SER A O 1
ATOM 762 N N . ILE A 1 90 ? -7.742 -4.792 5.716 1.00 85.44 90 ILE A N 1
ATOM 763 C CA . ILE A 1 90 ? -7.179 -6.141 5.558 1.00 85.44 90 ILE A CA 1
ATOM 764 C C . ILE A 1 90 ? -7.278 -7.001 6.827 1.00 85.44 90 ILE A C 1
ATOM 766 O O . ILE A 1 90 ? -7.106 -8.214 6.751 1.00 85.44 90 ILE A O 1
ATOM 770 N N . GLY A 1 91 ? -7.525 -6.400 7.997 1.00 83.75 91 GLY A N 1
ATOM 771 C CA . GLY A 1 91 ? -7.634 -7.121 9.273 1.00 83.75 91 GLY A CA 1
ATOM 772 C C . GLY A 1 91 ? -6.331 -7.781 9.749 1.00 83.75 91 GLY A C 1
ATOM 773 O O . GLY A 1 91 ? -6.358 -8.692 10.575 1.00 83.75 91 GLY A O 1
ATOM 774 N N . LEU A 1 92 ? -5.175 -7.359 9.226 1.00 82.25 92 LEU A N 1
ATOM 775 C CA . LEU A 1 92 ? -3.878 -7.945 9.563 1.00 82.25 92 LEU A CA 1
ATOM 776 C C . LEU A 1 92 ? -3.502 -7.575 11.001 1.00 82.25 92 LEU A C 1
ATOM 778 O O . LEU A 1 92 ? -3.408 -6.397 11.339 1.00 82.25 92 LEU A O 1
ATOM 782 N N . LEU A 1 93 ? -3.240 -8.574 11.845 1.00 84.44 93 LEU A N 1
ATOM 783 C CA . LEU A 1 93 ? -2.803 -8.349 13.225 1.00 84.44 93 LEU A CA 1
ATOM 784 C C . LEU A 1 93 ? -1.385 -7.743 13.281 1.00 84.44 93 LEU A C 1
ATOM 786 O O . LEU A 1 93 ? -0.591 -7.968 12.363 1.00 84.44 93 LEU A O 1
ATOM 790 N N . PRO A 1 94 ? -1.035 -6.999 14.346 1.00 86.50 94 PRO A N 1
ATOM 791 C CA . PRO A 1 94 ? 0.316 -6.474 14.530 1.00 86.50 94 PRO A CA 1
ATOM 792 C C . PRO A 1 94 ? 1.383 -7.577 14.501 1.00 86.50 94 PRO A C 1
ATOM 794 O O . PRO A 1 94 ? 1.179 -8.664 15.042 1.00 86.50 94 PRO A O 1
ATOM 797 N N . TYR A 1 95 ? 2.536 -7.278 13.900 1.00 89.31 95 TYR A N 1
ATOM 798 C CA . TYR A 1 95 ? 3.689 -8.175 13.757 1.00 89.31 95 TYR A CA 1
ATOM 799 C C . TYR A 1 95 ? 3.368 -9.493 13.039 1.00 89.31 95 TYR A C 1
ATOM 801 O O . TYR A 1 95 ? 3.901 -10.558 13.369 1.00 89.31 95 TYR A O 1
ATOM 809 N N . ARG A 1 96 ? 2.472 -9.431 12.049 1.00 91.44 96 ARG A N 1
ATOM 810 C CA . ARG A 1 96 ? 2.136 -10.555 11.172 1.00 91.44 96 ARG A CA 1
ATOM 811 C C . ARG A 1 96 ? 2.442 -10.236 9.721 1.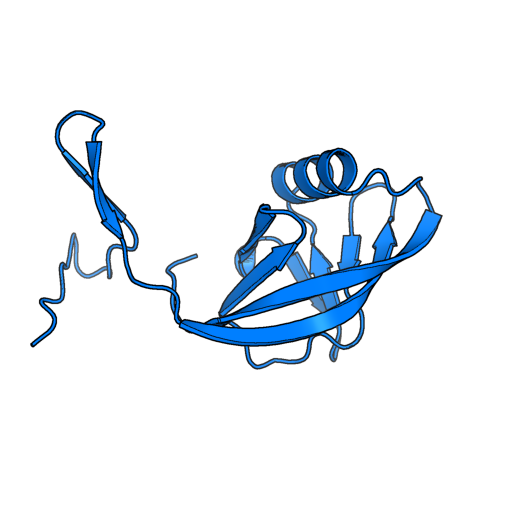00 91.44 96 ARG A C 1
ATOM 813 O O . ARG A 1 96 ? 2.330 -9.090 9.285 1.00 91.44 96 ARG A O 1
ATOM 820 N N . MET A 1 97 ? 2.811 -11.290 9.001 1.00 94.12 97 MET A N 1
ATOM 821 C CA . MET A 1 97 ? 2.990 -11.287 7.556 1.00 94.12 97 MET A CA 1
ATOM 822 C C . MET A 1 97 ? 1.823 -12.020 6.906 1.00 94.12 97 MET A C 1
ATOM 824 O O . MET A 1 97 ? 1.376 -13.047 7.419 1.00 94.12 97 MET A O 1
ATOM 828 N N . ALA A 1 98 ? 1.328 -11.494 5.793 1.00 94.19 98 ALA A N 1
ATOM 829 C CA . ALA A 1 98 ? 0.367 -12.187 4.948 1.00 94.19 98 ALA A CA 1
ATOM 830 C C . ALA A 1 98 ? 0.425 -11.652 3.516 1.00 94.19 98 ALA A C 1
ATOM 832 O O . ALA A 1 98 ? 0.890 -10.543 3.262 1.00 94.19 98 ALA A O 1
ATOM 833 N N . TYR A 1 99 ? -0.061 -12.458 2.578 1.00 95.38 99 TYR A N 1
ATOM 834 C CA . TYR A 1 99 ? -0.067 -12.119 1.161 1.00 95.38 99 TYR A CA 1
ATOM 835 C C . TYR A 1 99 ? -1.384 -11.461 0.767 1.00 95.38 99 TYR A C 1
ATOM 837 O O . TYR A 1 99 ? -2.447 -12.049 0.971 1.00 95.38 99 TYR A O 1
ATOM 845 N N . TYR A 1 100 ? -1.300 -10.300 0.124 1.00 95.38 100 TYR A N 1
ATOM 846 C CA . TYR A 1 100 ? -2.454 -9.553 -0.371 1.00 95.38 100 TYR A CA 1
ATOM 847 C C . TYR A 1 100 ? -2.307 -9.226 -1.847 1.00 95.38 100 TYR A C 1
ATOM 849 O O . TYR A 1 100 ? -1.199 -9.096 -2.365 1.00 95.38 100 TYR A O 1
ATOM 857 N N . ASN A 1 101 ? -3.447 -9.084 -2.520 1.00 96.12 101 ASN A N 1
ATOM 858 C CA . ASN A 1 101 ? -3.474 -8.567 -3.879 1.00 96.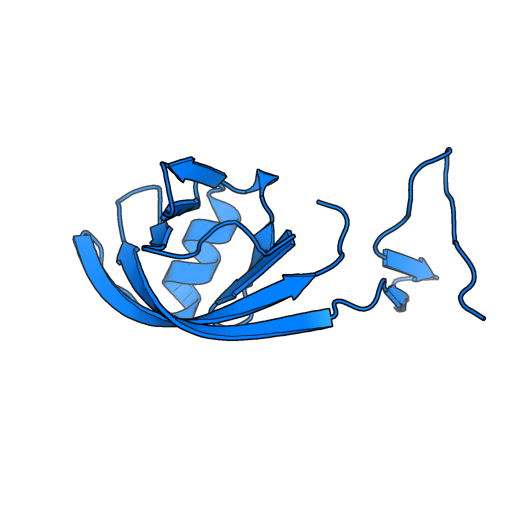12 101 ASN A CA 1
ATOM 859 C C . ASN A 1 101 ? -3.097 -7.085 -3.847 1.00 96.12 101 ASN A C 1
ATOM 861 O O . ASN A 1 101 ? -3.773 -6.281 -3.208 1.00 96.12 101 ASN A O 1
ATOM 865 N N . VAL A 1 102 ? -2.026 -6.744 -4.554 1.00 96.81 102 VAL A N 1
ATOM 866 C CA . VAL A 1 102 ? -1.557 -5.376 -4.747 1.00 96.81 102 VAL A CA 1
ATOM 867 C C . VAL A 1 102 ? -1.724 -5.030 -6.215 1.00 96.81 102 VAL A C 1
ATOM 869 O O . VAL A 1 102 ? -1.203 -5.719 -7.097 1.00 96.81 102 VAL A O 1
ATOM 872 N N . ARG A 1 103 ? -2.455 -3.949 -6.483 1.00 96.44 103 ARG A N 1
ATOM 873 C CA . ARG A 1 103 ? -2.615 -3.404 -7.832 1.00 96.44 103 ARG A CA 1
ATOM 874 C C . ARG A 1 103 ? -1.681 -2.216 -8.003 1.00 96.44 103 ARG A C 1
ATOM 876 O O . ARG A 1 103 ? -1.664 -1.312 -7.173 1.00 96.44 103 ARG A O 1
ATOM 883 N N . LYS A 1 104 ? -0.902 -2.230 -9.077 1.00 95.44 104 LYS A N 1
ATOM 884 C CA . LYS A 1 104 ? 0.062 -1.196 -9.454 1.00 95.44 104 LYS A CA 1
ATOM 885 C C . LYS A 1 104 ? -0.496 -0.386 -10.603 1.00 95.44 104 LYS A C 1
ATOM 887 O O . LYS A 1 104 ? -0.904 -0.967 -11.609 1.00 95.44 104 LYS A O 1
ATOM 892 N N . PHE A 1 105 ? -0.459 0.932 -10.485 1.00 93.75 105 PHE A N 1
ATOM 893 C CA . PHE A 1 105 ? -0.937 1.827 -11.528 1.00 93.75 105 PHE A CA 1
ATOM 894 C C . PHE A 1 105 ? 0.139 2.810 -11.981 1.00 93.75 105 PHE A C 1
ATOM 896 O O . PHE A 1 105 ? 1.002 3.205 -11.189 1.00 93.75 105 PHE A O 1
ATOM 903 N N . ARG A 1 106 ? 0.059 3.206 -13.254 1.00 89.62 106 ARG A N 1
ATOM 904 C CA . ARG A 1 106 ? 0.807 4.315 -13.849 1.00 89.62 106 ARG A CA 1
ATOM 905 C C . ARG A 1 106 ? -0.083 5.553 -13.862 1.00 89.62 106 ARG A C 1
ATOM 907 O O . ARG A 1 106 ? -1.278 5.445 -14.150 1.00 89.62 106 ARG A O 1
ATOM 914 N N . GLY A 1 107 ? 0.514 6.711 -13.595 1.00 75.75 107 GLY A N 1
ATOM 915 C CA . GLY A 1 107 ? -0.190 7.990 -13.587 1.00 75.75 107 GLY A CA 1
ATOM 916 C C . GLY A 1 107 ? -0.921 8.278 -12.273 1.00 75.75 107 GLY A C 1
ATOM 917 O O . GLY A 1 107 ? -1.385 7.377 -11.571 1.00 75.75 107 GLY A O 1
ATOM 918 N N . GLY A 1 108 ? -0.996 9.570 -11.949 1.00 62.84 108 GLY A N 1
ATOM 919 C CA . GLY A 1 108 ? -1.569 10.102 -10.717 1.00 62.84 108 GLY A CA 1
ATOM 920 C C . GLY A 1 108 ? -0.625 11.071 -10.012 1.00 62.84 108 GLY A C 1
ATOM 921 O O . GLY A 1 108 ? 0.539 10.760 -9.769 1.00 62.84 108 GLY A O 1
ATOM 922 N N . VAL A 1 109 ? -1.133 12.256 -9.678 1.00 53.75 109 VAL A N 1
ATOM 923 C CA . VAL A 1 109 ? -0.375 13.275 -8.938 1.00 53.75 109 VAL A CA 1
ATOM 924 C C . VAL A 1 109 ? -0.460 12.958 -7.444 1.00 53.75 109 VAL A C 1
ATOM 926 O O . VAL A 1 109 ? -1.563 12.909 -6.892 1.00 53.75 109 VAL A O 1
ATOM 929 N N . GLY A 1 110 ? 0.697 12.690 -6.831 1.00 48.75 110 GLY A N 1
ATOM 930 C CA . GLY A 1 110 ? 0.866 12.527 -5.381 1.00 48.75 110 GLY A CA 1
ATOM 931 C C . GLY A 1 110 ? 0.993 13.850 -4.641 1.00 48.75 110 GLY A C 1
ATOM 932 O O . GLY A 1 110 ? 1.413 14.846 -5.272 1.00 48.75 110 GLY A O 1
#

Radius of gyration: 15.34 Å; chains: 1; bounding box: 36×39×43 Å

pLDDT: mean 84.98, std 16.01, range [32.75, 97.94]

Foldseek 3Di:
DDDQDDDPNDGDQFDDDPNDTPDGDDWAFPDKDKWKWFAAPQKIKTPQCADQAQWKAFLNQIDGCVQFDDDPSMTIRRNRVSSVVNCVRPVDDHGDMDITIMIGTDDDDD

Organism: NCBI:txid3110288

Sequence (110 aa):
MFKLIESNRREVARVWNNERLIWRQEKELIRSERLELFNEVRSITIFNVGYDWDILEINDVEIYKVDGKRISRDFSVTNSKKVEAIKNSIGLLPYRMAYYNVRKFRGGVG